Protein AF-A0A6J4IP73-F1 (afdb_monomer)

pLDDT: mean 73.58, std 17.93, range [32.5, 95.25]

Secondary structure (DSSP, 8-state):
-PPBTTB-HHHHHHHHTTS-TT--PPP---S--------PPBSS--EE--BTTS---HHHHHTGGGGBSSPPEE--BSSSTTGGGT-HHHHHHHHHHHTT------PPP----

Radius of gyration: 18.81 Å; Cα contacts (8 Å, |Δi|>4): 87; chains: 1; bounding box: 41×35×54 Å

Mean predicted aligned error: 12.69 Å

Nearest PDB structures (foldseek):
  6vap-assembly1_A  TM=8.903E-01  e=9.278E-04  Streptomyces sp. WAC02707
  6fvj-assembly7_G  TM=8.121E-01  e=8.672E-04  Mycobacterium tuberculosis
  6ecf-assembly5_E  TM=6.705E-01  e=2.907E-02  Streptomyces tsusimaensis
  4zxi-assembly1_A  TM=6.967E-01  e=3.561E-02  Acinetobacter baumannii AB307-0294
  6l4b-assembly2_F  TM=4.191E-01  e=7.960E-01  Homo sapiens

Structure (mmCIF, N/CA/C/O backbone):
data_AF-A0A6J4IP73-F1
#
_entry.id   AF-A0A6J4IP73-F1
#
loop_
_atom_site.group_PDB
_atom_site.id
_atom_site.type_symbol
_atom_site.label_atom_id
_atom_site.label_alt_id
_atom_site.label_comp_id
_atom_site.label_asym_id
_atom_site.label_entity_id
_atom_site.label_seq_id
_atom_site.pdbx_PDB_ins_code
_atom_site.Cartn_x
_atom_site.Cartn_y
_atom_site.Cartn_z
_atom_site.occupancy
_atom_site.B_iso_or_equiv
_atom_site.auth_seq_id
_atom_site.auth_comp_id
_atom_site.auth_asym_id
_atom_site.auth_atom_id
_atom_site.pdbx_PDB_model_num
ATOM 1 N N . MET A 1 1 ? 12.443 14.230 4.268 1.00 32.50 1 MET A N 1
ATOM 2 C CA . MET A 1 1 ? 12.702 13.504 3.002 1.00 32.50 1 MET A CA 1
ATOM 3 C C . MET A 1 1 ? 11.391 13.464 2.231 1.00 32.50 1 MET A C 1
ATOM 5 O O . MET A 1 1 ? 10.462 12.847 2.727 1.00 32.50 1 MET A O 1
ATOM 9 N N . SER A 1 2 ? 11.285 14.183 1.105 1.00 33.12 2 SER A N 1
ATOM 10 C CA . SER A 1 2 ? 10.022 14.371 0.368 1.00 33.12 2 SER A CA 1
ATOM 11 C C . SER A 1 2 ? 9.439 13.060 -0.158 1.00 33.12 2 SER A C 1
ATOM 13 O O . SER A 1 2 ? 10.081 12.369 -0.953 1.00 33.12 2 SER A O 1
ATOM 15 N N . ALA A 1 3 ? 8.211 12.758 0.257 1.00 35.28 3 ALA A N 1
ATOM 16 C CA . ALA A 1 3 ? 7.317 11.845 -0.437 1.00 35.28 3 ALA A CA 1
ATOM 17 C C . ALA A 1 3 ? 6.473 12.682 -1.408 1.00 35.28 3 ALA A C 1
ATOM 19 O O . ALA A 1 3 ? 5.885 13.684 -1.004 1.00 35.28 3 ALA A O 1
ATOM 20 N N . PHE A 1 4 ? 6.450 12.317 -2.690 1.00 42.31 4 PHE A N 1
ATOM 21 C CA . PHE A 1 4 ? 5.506 12.922 -3.624 1.00 42.31 4 PHE A CA 1
ATOM 22 C C . PHE A 1 4 ? 4.113 12.373 -3.316 1.00 42.31 4 PHE A C 1
ATOM 24 O O . PHE A 1 4 ? 3.975 11.192 -2.986 1.00 42.31 4 PHE A O 1
ATOM 31 N N . ALA A 1 5 ? 3.079 13.198 -3.477 1.00 34.16 5 ALA A N 1
ATOM 32 C CA . ALA A 1 5 ? 1.706 12.714 -3.504 1.00 34.16 5 ALA A CA 1
ATOM 33 C C . ALA A 1 5 ? 1.568 11.701 -4.658 1.00 34.16 5 ALA A C 1
ATOM 35 O O . ALA A 1 5 ? 1.573 12.068 -5.832 1.00 34.16 5 ALA A O 1
ATOM 36 N N . GLY A 1 6 ? 1.535 10.410 -4.323 1.00 42.59 6 GLY A N 1
ATOM 37 C CA . GLY A 1 6 ? 1.334 9.322 -5.282 1.00 42.59 6 GLY A CA 1
ATOM 38 C C . GLY A 1 6 ? 2.583 8.783 -5.993 1.00 42.59 6 GLY A C 1
ATOM 39 O O . GLY A 1 6 ? 2.432 8.093 -7.002 1.00 42.59 6 GLY A O 1
ATOM 40 N N . GLY A 1 7 ? 3.805 9.046 -5.508 1.00 47.62 7 GLY A N 1
ATOM 41 C CA . GLY A 1 7 ? 5.033 8.530 -6.132 1.00 47.62 7 GLY A CA 1
ATOM 42 C C . GLY A 1 7 ? 6.253 8.494 -5.210 1.00 47.62 7 GLY A C 1
ATOM 43 O O . GLY A 1 7 ? 6.535 9.451 -4.492 1.00 47.62 7 GLY A O 1
ATOM 44 N N . ASN A 1 8 ? 7.042 7.418 -5.255 1.00 49.66 8 ASN A N 1
ATOM 45 C CA . ASN A 1 8 ? 8.396 7.470 -4.705 1.00 49.66 8 ASN A CA 1
ATOM 46 C C . ASN A 1 8 ? 9.343 8.165 -5.713 1.00 49.66 8 ASN A C 1
ATOM 48 O O . ASN A 1 8 ? 9.163 8.093 -6.928 1.00 49.66 8 ASN A O 1
ATOM 52 N N . LYS A 1 9 ? 10.392 8.842 -5.230 1.00 53.50 9 LYS A N 1
ATOM 53 C CA . LYS A 1 9 ? 11.393 9.526 -6.083 1.00 53.50 9 LYS A CA 1
ATOM 54 C C . LYS A 1 9 ? 12.084 8.608 -7.108 1.00 53.50 9 LYS A C 1
ATOM 56 O O . LYS A 1 9 ? 12.699 9.090 -8.060 1.00 53.50 9 LYS A O 1
ATOM 61 N N . TYR A 1 10 ? 12.027 7.294 -6.896 1.00 50.31 10 TYR A N 1
ATOM 62 C CA . TYR A 1 10 ? 12.681 6.292 -7.730 1.00 50.31 10 TYR A CA 1
ATOM 63 C C . TYR A 1 10 ? 11.862 5.989 -8.993 1.00 50.31 10 TYR A C 1
ATOM 65 O O . TYR A 1 10 ? 12.441 5.903 -10.075 1.00 50.31 10 TYR A O 1
ATOM 73 N N . SER A 1 11 ? 10.529 5.941 -8.897 1.00 58.78 11 SER A N 1
ATOM 74 C CA . SER A 1 11 ? 9.633 5.690 -10.033 1.00 58.78 11 SER A CA 1
ATOM 75 C C . SER A 1 11 ? 9.606 6.857 -11.023 1.00 58.78 11 SER A C 1
ATOM 77 O O . SER A 1 11 ? 9.525 6.644 -12.234 1.00 58.78 11 SER A O 1
ATOM 79 N N . PHE A 1 12 ? 9.766 8.095 -10.543 1.00 64.06 12 PHE A N 1
ATOM 80 C CA . PHE A 1 12 ? 9.898 9.263 -11.413 1.00 64.06 12 PHE A CA 1
ATOM 81 C C . PHE A 1 12 ? 11.177 9.202 -12.261 1.00 64.06 12 PHE A C 1
ATOM 83 O O . PHE A 1 12 ? 11.121 9.392 -13.476 1.00 64.06 12 PHE A O 1
ATOM 90 N N . ARG A 1 13 ? 12.323 8.866 -11.650 1.00 64.19 13 ARG A N 1
ATOM 91 C CA . ARG A 1 13 ? 13.620 8.801 -12.350 1.00 64.19 13 ARG A CA 1
ATOM 92 C C . ARG A 1 13 ? 13.653 7.733 -13.442 1.00 64.19 13 ARG A C 1
ATOM 94 O O . ARG A 1 13 ? 14.203 7.996 -14.506 1.00 64.19 13 ARG A O 1
ATOM 101 N N . GLU A 1 14 ? 13.040 6.569 -13.216 1.00 66.75 14 GLU A N 1
ATOM 102 C CA . GLU A 1 14 ? 12.898 5.539 -14.259 1.00 66.75 14 GLU A CA 1
ATOM 103 C C . GLU A 1 14 ? 12.031 6.028 -15.431 1.00 66.75 14 GLU A C 1
ATOM 105 O O . GLU A 1 14 ? 12.228 5.633 -16.575 1.00 66.75 14 GLU A O 1
ATOM 110 N N . ARG A 1 15 ? 11.057 6.905 -15.176 1.00 66.88 15 ARG A N 1
ATOM 111 C CA . ARG A 1 15 ? 10.161 7.401 -16.224 1.00 66.88 15 ARG A CA 1
ATOM 112 C C . ARG A 1 15 ? 10.813 8.470 -17.091 1.00 66.88 15 ARG A C 1
ATOM 114 O O . ARG A 1 15 ? 10.565 8.485 -18.291 1.00 66.88 15 ARG A O 1
ATOM 121 N N . VAL A 1 16 ? 11.668 9.315 -16.511 1.00 72.38 16 VAL A N 1
ATOM 122 C CA . VAL A 1 16 ? 12.447 10.325 -17.251 1.00 72.38 16 VAL A CA 1
ATOM 123 C C . VAL A 1 16 ? 13.275 9.673 -18.362 1.00 72.38 16 VAL A C 1
ATOM 125 O O . VAL A 1 16 ? 13.310 10.198 -19.469 1.00 72.38 16 VAL A O 1
ATOM 128 N N . SER A 1 17 ? 13.873 8.499 -18.117 1.00 73.19 17 SER A N 1
ATOM 129 C CA . SER A 1 17 ? 14.700 7.813 -19.123 1.00 73.19 17 SER A CA 1
ATOM 130 C C . SER A 1 17 ? 13.915 7.261 -20.319 1.00 73.19 17 SER A C 1
ATOM 132 O O . SER A 1 17 ? 14.523 6.916 -21.330 1.00 73.19 17 SER A O 1
ATOM 134 N N . LYS A 1 18 ? 12.579 7.181 -20.231 1.00 76.12 18 LYS A N 1
ATOM 135 C CA . LYS A 1 18 ? 11.703 6.702 -21.316 1.00 76.12 18 LYS A CA 1
ATOM 136 C C . LYS A 1 18 ? 11.252 7.817 -22.263 1.00 76.12 18 LYS A C 1
ATOM 138 O O . LYS A 1 18 ? 10.641 7.519 -23.286 1.00 76.12 18 LYS A O 1
ATOM 143 N N . PHE A 1 19 ? 11.534 9.080 -21.946 1.00 77.00 19 PHE A N 1
ATOM 144 C CA . PHE A 1 19 ? 11.235 10.210 -22.823 1.00 77.00 19 PHE A CA 1
ATOM 145 C C . PHE A 1 19 ? 12.420 10.515 -23.743 1.00 77.00 19 PHE A C 1
ATOM 147 O O . PHE A 1 19 ? 13.581 10.429 -23.347 1.00 77.00 19 PHE A O 1
ATOM 154 N N . SER A 1 20 ? 12.127 10.870 -24.994 1.00 66.81 20 SER A N 1
ATOM 155 C CA . SER A 1 20 ? 13.129 11.372 -25.934 1.00 66.81 20 SER A CA 1
ATOM 156 C C . SER A 1 20 ? 13.649 12.737 -25.472 1.00 66.81 20 SER A C 1
ATOM 158 O O . SER A 1 20 ? 12.917 13.491 -24.840 1.00 66.81 20 SER A O 1
ATOM 160 N N . GLY A 1 21 ? 14.896 13.087 -25.815 1.00 69.75 21 GLY A N 1
ATOM 161 C CA . GLY A 1 21 ? 15.575 14.301 -25.319 1.00 69.75 21 GLY A CA 1
ATOM 162 C C . GLY A 1 21 ? 14.877 15.640 -25.612 1.00 69.75 21 GLY A C 1
ATOM 163 O O . GLY A 1 21 ? 15.264 16.661 -25.057 1.00 69.75 21 GLY A O 1
ATOM 164 N N . ASN A 1 22 ? 13.826 15.631 -26.435 1.00 80.75 22 ASN A N 1
ATOM 165 C CA . ASN A 1 22 ? 12.986 16.792 -26.728 1.00 80.75 22 ASN A CA 1
ATOM 166 C C . ASN A 1 22 ? 11.787 16.937 -25.769 1.00 80.75 22 ASN A C 1
ATOM 168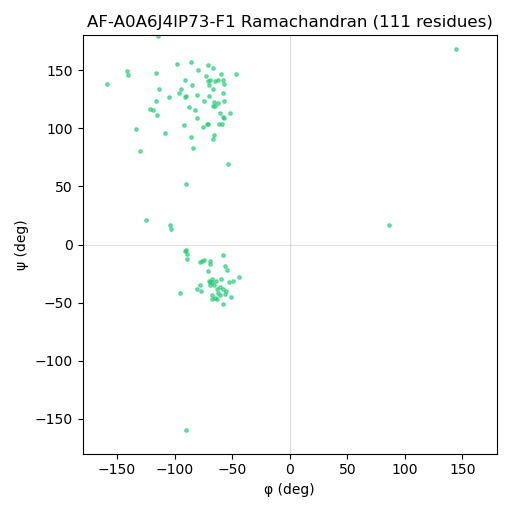 O O . ASN A 1 22 ? 11.042 17.907 -25.872 1.00 80.75 22 ASN A O 1
ATOM 172 N N . ILE A 1 23 ? 11.571 15.985 -24.855 1.00 75.19 23 ILE A N 1
ATOM 173 C CA . ILE A 1 23 ? 10.521 16.021 -23.833 1.00 75.19 23 ILE A CA 1
ATOM 174 C C . ILE A 1 23 ? 11.192 16.007 -22.459 1.00 75.19 23 ILE A C 1
ATOM 176 O O . ILE A 1 23 ? 11.823 15.026 -22.072 1.00 75.19 23 ILE A O 1
ATOM 180 N N . VAL A 1 24 ? 11.015 17.091 -21.703 1.00 75.25 24 VAL A N 1
ATOM 181 C CA . VAL A 1 24 ? 11.529 17.226 -20.334 1.00 75.25 24 VAL A CA 1
ATOM 182 C C . VAL A 1 24 ? 10.350 17.159 -19.360 1.00 75.25 24 VAL A C 1
ATOM 184 O O . VAL A 1 24 ? 9.685 18.173 -19.142 1.00 75.25 24 VAL A O 1
ATOM 187 N N . PRO A 1 25 ? 10.037 15.984 -18.786 1.00 70.69 25 PRO A N 1
ATOM 188 C CA . PRO A 1 25 ? 9.007 15.891 -17.760 1.00 70.69 25 PRO A CA 1
ATOM 189 C C . PRO A 1 25 ? 9.469 16.632 -16.498 1.00 70.69 25 PRO A C 1
ATOM 191 O O . PRO A 1 25 ? 10.475 16.269 -15.891 1.00 70.69 25 PRO A O 1
ATOM 194 N N . GLN A 1 26 ? 8.724 17.660 -16.097 1.00 70.88 26 GLN A N 1
ATOM 195 C CA . GLN A 1 26 ? 8.942 18.383 -14.844 1.00 70.88 26 GLN A CA 1
ATOM 196 C C . GLN A 1 26 ? 8.012 17.817 -13.763 1.00 70.88 26 GLN A C 1
ATOM 198 O O . GLN A 1 26 ? 6.814 17.661 -14.025 1.00 70.88 26 GLN A O 1
ATOM 203 N N . PRO A 1 27 ? 8.521 17.475 -12.567 1.00 63.91 27 PRO A N 1
ATOM 204 C CA . PRO A 1 27 ? 7.652 17.143 -11.452 1.00 63.91 27 PRO A CA 1
ATOM 205 C C . PRO A 1 27 ? 6.892 18.407 -11.033 1.00 63.91 27 PRO A C 1
ATOM 207 O O . PRO A 1 27 ? 7.477 19.480 -10.908 1.00 63.91 27 PRO A O 1
ATOM 210 N N . ILE A 1 28 ? 5.583 18.286 -10.822 1.00 67.88 28 ILE A N 1
ATOM 211 C CA . ILE A 1 28 ? 4.821 19.342 -10.156 1.00 67.88 28 ILE A CA 1
ATOM 212 C C . ILE A 1 28 ? 5.056 19.155 -8.661 1.00 67.88 28 ILE A C 1
ATOM 214 O O . ILE A 1 28 ? 4.586 18.182 -8.069 1.00 67.88 28 ILE A O 1
ATOM 218 N N . GLU A 1 29 ? 5.817 20.065 -8.066 1.00 59.41 29 GLU A N 1
ATOM 219 C CA . GLU A 1 29 ? 5.889 20.207 -6.616 1.00 59.41 29 GLU A CA 1
ATOM 220 C C . GLU A 1 29 ? 4.692 21.054 -6.182 1.00 59.41 29 GLU A C 1
ATOM 222 O O . GLU A 1 29 ? 4.548 22.204 -6.600 1.00 59.41 29 GLU A O 1
ATOM 227 N N . LEU A 1 30 ? 3.781 20.469 -5.402 1.00 59.38 30 LEU A N 1
ATOM 228 C CA . LEU A 1 30 ? 2.688 21.238 -4.817 1.00 59.38 30 LEU A CA 1
ATOM 229 C C . LEU A 1 30 ? 3.284 22.166 -3.737 1.00 59.38 30 LEU A C 1
ATOM 231 O O . LEU A 1 30 ? 4.014 21.664 -2.880 1.00 59.38 30 LEU A O 1
ATOM 235 N N . PRO A 1 31 ? 3.009 23.489 -3.769 1.00 52.12 31 PRO A N 1
ATOM 236 C CA . PRO A 1 31 ? 3.619 24.465 -2.855 1.00 52.12 31 PRO A CA 1
ATOM 237 C C . PRO A 1 31 ? 3.319 24.179 -1.378 1.00 52.12 31 PRO A C 1
ATOM 239 O O . PRO A 1 31 ? 4.131 24.462 -0.501 1.00 52.12 31 PRO A O 1
ATOM 242 N N . GLU A 1 32 ? 2.160 23.579 -1.113 1.00 49.81 32 GLU A N 1
ATOM 243 C CA . GLU A 1 32 ? 1.777 23.060 0.190 1.00 49.81 32 GLU A CA 1
ATOM 244 C C . GLU A 1 32 ? 2.340 21.634 0.317 1.00 49.81 32 GLU A C 1
ATOM 246 O O . GLU A 1 32 ? 1.706 20.650 -0.079 1.00 49.81 32 GLU A O 1
ATOM 251 N N . THR A 1 33 ? 3.540 21.473 0.877 1.00 57.31 33 THR A N 1
ATOM 252 C CA . THR A 1 33 ? 3.913 20.168 1.432 1.00 57.31 33 THR A CA 1
ATOM 253 C C . THR A 1 33 ? 3.007 19.931 2.634 1.00 57.31 33 THR A C 1
ATOM 255 O O . THR A 1 33 ? 3.313 20.391 3.734 1.00 57.31 33 THR A O 1
ATOM 258 N N . GLY A 1 34 ? 1.852 19.299 2.415 1.00 59.09 34 GLY A N 1
ATOM 259 C CA . GLY A 1 34 ? 0.901 18.992 3.476 1.00 59.09 34 GLY A CA 1
ATOM 260 C C . GLY A 1 34 ? 1.618 18.261 4.606 1.00 59.09 34 GLY A C 1
ATOM 261 O O . GLY A 1 34 ? 2.117 17.152 4.418 1.00 59.09 34 GLY A O 1
ATOM 262 N N . VAL A 1 35 ? 1.721 18.904 5.767 1.00 68.56 35 VAL A N 1
ATOM 263 C CA . VAL A 1 35 ? 2.172 18.231 6.982 1.00 68.56 35 VAL A CA 1
ATOM 264 C C . VAL A 1 35 ? 1.008 17.374 7.443 1.00 68.56 35 VAL A C 1
ATOM 266 O O . VAL A 1 35 ? -0.094 17.887 7.639 1.00 68.56 35 VAL A O 1
ATOM 269 N N . HIS A 1 36 ? 1.243 16.073 7.592 1.00 74.31 36 HIS A N 1
ATOM 270 C CA . HIS A 1 36 ? 0.244 15.183 8.158 1.00 74.31 36 HIS A CA 1
ATOM 271 C C . HIS A 1 36 ? -0.089 15.645 9.582 1.00 74.31 36 HIS A C 1
ATOM 273 O O . HIS A 1 36 ? 0.768 15.608 10.468 1.00 74.31 36 HIS A O 1
ATOM 279 N N . ALA A 1 37 ? -1.314 16.120 9.792 1.00 77.06 37 ALA A N 1
ATOM 280 C CA . ALA A 1 37 ? -1.827 16.418 11.117 1.00 77.06 37 ALA A CA 1
ATOM 281 C C . ALA A 1 37 ? -2.448 15.137 11.664 1.00 77.06 37 ALA A C 1
ATOM 283 O O . ALA A 1 37 ? -3.391 14.618 11.076 1.00 77.06 37 ALA A O 1
ATOM 284 N N . LYS A 1 38 ? -1.917 14.622 12.776 1.00 77.44 38 LYS A N 1
ATOM 285 C CA . LYS A 1 38 ? -2.485 13.437 13.418 1.00 77.44 38 LYS A CA 1
ATOM 286 C C . LYS A 1 38 ? -3.887 13.775 13.932 1.00 77.44 38 LYS A C 1
ATOM 288 O O . LYS A 1 38 ? -4.032 14.685 14.749 1.00 77.44 38 LYS A O 1
ATOM 293 N N . THR A 1 39 ? -4.896 13.071 13.433 1.00 87.31 39 THR A N 1
ATOM 294 C CA . THR A 1 39 ? -6.300 13.205 13.844 1.00 87.31 39 THR A CA 1
ATOM 295 C C . THR A 1 39 ? -6.789 11.929 14.522 1.00 87.31 39 THR A C 1
ATOM 297 O O . THR A 1 39 ? -6.031 10.972 14.671 1.00 87.31 39 THR A O 1
ATOM 300 N N . GLU A 1 40 ? -8.054 11.920 14.950 1.00 91.81 40 GLU A N 1
ATOM 301 C CA . GLU A 1 40 ? -8.713 10.684 15.380 1.00 91.81 40 GLU A CA 1
ATOM 302 C C . GLU A 1 40 ? -8.682 9.636 14.251 1.00 91.81 40 GLU A C 1
ATOM 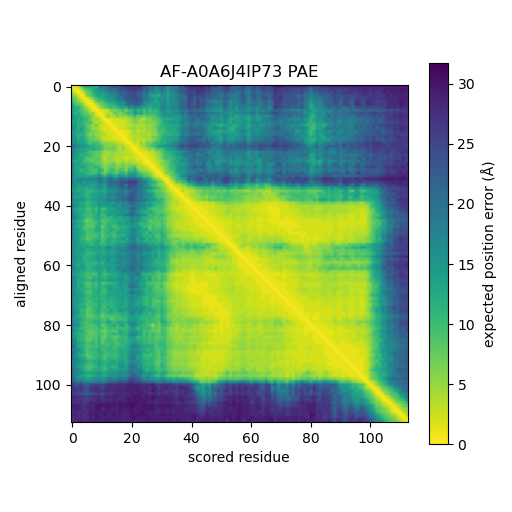304 O O . GLU A 1 40 ? -8.913 10.010 13.092 1.00 91.81 40 GLU A O 1
ATOM 309 N N . PRO A 1 41 ? -8.409 8.353 14.562 1.00 93.19 41 PRO A N 1
ATOM 310 C CA . PRO A 1 41 ? -8.412 7.280 13.574 1.00 93.19 41 PRO A CA 1
ATOM 311 C C . PRO A 1 41 ? -9.774 7.123 12.892 1.00 93.19 41 PRO A C 1
ATOM 313 O O . PRO A 1 41 ? -10.828 7.297 13.507 1.00 93.19 41 PRO A O 1
ATOM 316 N N . PHE A 1 42 ? -9.764 6.740 11.619 1.00 90.31 42 PHE A N 1
ATOM 317 C CA . PHE A 1 42 ? -10.986 6.492 10.867 1.00 90.31 42 PHE A CA 1
ATOM 318 C C . PHE A 1 42 ? -11.695 5.209 11.324 1.00 90.31 42 PHE A C 1
ATOM 320 O O . PHE A 1 42 ? -11.067 4.168 11.502 1.00 90.31 42 PHE A O 1
ATOM 327 N N . ASP A 1 43 ? -13.026 5.244 11.395 1.00 93.25 43 ASP A N 1
ATOM 328 C CA . ASP A 1 43 ? -13.866 4.065 11.661 1.00 93.25 43 ASP A CA 1
ATOM 329 C C . ASP A 1 43 ? -14.268 3.345 10.360 1.00 93.25 43 ASP A C 1
ATOM 331 O O . ASP A 1 43 ? -15.443 3.155 10.050 1.00 93.25 43 ASP A O 1
ATOM 335 N N . ILE A 1 44 ? -13.269 3.036 9.526 1.00 89.19 44 ILE A N 1
ATOM 336 C CA . ILE A 1 44 ? -13.431 2.261 8.285 1.00 89.19 44 ILE A CA 1
ATOM 337 C C . ILE A 1 44 ? -12.266 1.283 8.082 1.00 89.19 44 ILE A C 1
ATOM 339 O O . ILE A 1 44 ? -11.127 1.609 8.426 1.00 89.19 44 ILE A O 1
ATOM 343 N N . PRO A 1 45 ? -12.499 0.096 7.492 1.00 89.62 45 PRO A N 1
ATOM 344 C CA . PRO A 1 45 ? -11.432 -0.851 7.194 1.00 89.62 45 PRO A CA 1
ATOM 345 C C . PRO A 1 45 ? -10.516 -0.333 6.080 1.00 89.62 45 PRO A C 1
ATOM 347 O O . PRO A 1 45 ? -10.982 0.221 5.083 1.00 89.62 45 PRO A O 1
ATOM 350 N N . LEU A 1 46 ? -9.213 -0.585 6.218 1.00 90.19 46 LEU A N 1
ATOM 351 C CA . LEU A 1 46 ? -8.210 -0.246 5.208 1.00 90.19 46 LEU A CA 1
ATOM 352 C C . LEU A 1 46 ? -7.597 -1.508 4.594 1.00 90.19 46 LEU A C 1
ATOM 354 O O . LEU A 1 46 ? -7.186 -2.432 5.298 1.00 90.19 46 LEU A O 1
ATOM 358 N N . LEU A 1 47 ? -7.498 -1.511 3.264 1.00 90.38 47 LEU A N 1
ATOM 359 C CA . LEU A 1 47 ? -6.783 -2.513 2.478 1.00 90.38 47 LEU A CA 1
ATOM 360 C C . LEU A 1 47 ? -5.603 -1.839 1.770 1.00 90.38 47 LEU A C 1
ATOM 362 O O . LEU A 1 47 ? -5.789 -1.048 0.846 1.00 90.38 47 LEU A O 1
ATOM 366 N N . LEU A 1 48 ? -4.388 -2.182 2.186 1.00 89.44 48 LEU A N 1
ATOM 367 C CA . LEU A 1 48 ? -3.147 -1.734 1.567 1.00 89.44 48 LEU A CA 1
ATOM 368 C C . LEU A 1 48 ? -2.724 -2.713 0.476 1.00 89.44 48 LEU A C 1
ATOM 370 O O . LEU A 1 48 ? -2.594 -3.914 0.718 1.00 89.44 48 LEU A O 1
ATOM 374 N N . MET A 1 49 ? -2.456 -2.197 -0.722 1.00 89.62 49 MET A N 1
ATOM 375 C CA . MET A 1 49 ? -2.050 -3.007 -1.873 1.00 89.62 49 MET A CA 1
ATOM 376 C C . MET A 1 49 ? -0.803 -2.426 -2.538 1.00 89.62 49 MET A C 1
ATOM 378 O O . MET A 1 49 ? -0.934 -1.703 -3.518 1.00 89.62 49 MET A O 1
ATOM 382 N N . PRO A 1 50 ? 0.405 -2.673 -2.010 1.00 86.62 50 PRO A N 1
ATOM 383 C CA . PRO A 1 50 ? 1.628 -2.245 -2.676 1.00 86.62 50 PRO A CA 1
ATOM 384 C C . PRO A 1 50 ? 2.109 -3.268 -3.713 1.00 86.62 50 PRO A C 1
ATOM 386 O O . PRO A 1 50 ? 1.828 -4.467 -3.604 1.00 86.62 50 PRO A O 1
ATOM 389 N N . GLY A 1 51 ? 2.904 -2.810 -4.681 1.00 88.06 51 GLY A N 1
ATOM 390 C CA . GLY A 1 51 ? 3.670 -3.702 -5.546 1.00 88.06 51 GLY A CA 1
ATOM 391 C C . GLY A 1 51 ? 4.739 -4.479 -4.762 1.00 88.06 51 GLY A C 1
ATOM 392 O O . GLY A 1 51 ? 5.403 -3.932 -3.882 1.00 88.06 51 GLY A O 1
ATOM 393 N N . ASP A 1 52 ? 4.950 -5.757 -5.072 1.00 88.50 52 ASP A N 1
ATOM 394 C CA . ASP A 1 52 ? 5.960 -6.606 -4.418 1.00 88.50 52 ASP A CA 1
ATOM 395 C C . ASP A 1 52 ? 7.416 -6.224 -4.748 1.00 88.50 52 ASP A C 1
ATOM 397 O O . ASP A 1 52 ? 8.335 -6.606 -4.024 1.00 88.50 52 ASP A O 1
ATOM 401 N N . ARG A 1 53 ? 7.621 -5.440 -5.813 1.00 88.25 53 ARG A N 1
ATOM 402 C CA . ARG A 1 53 ? 8.905 -4.858 -6.233 1.00 88.25 53 ARG A CA 1
ATOM 403 C C . ARG A 1 53 ? 9.020 -3.376 -5.878 1.00 88.25 53 ARG A C 1
ATOM 405 O O . ARG A 1 53 ? 9.904 -2.690 -6.392 1.00 88.25 53 ARG A O 1
ATOM 412 N N . GLU A 1 54 ? 8.133 -2.855 -5.034 1.00 78.75 54 GLU A N 1
ATOM 413 C CA . GLU A 1 54 ? 8.311 -1.533 -4.445 1.00 78.75 54 GLU A CA 1
ATOM 414 C C . GLU A 1 54 ? 9.192 -1.587 -3.199 1.00 78.75 54 GLU A C 1
ATOM 416 O O . GLU A 1 54 ? 9.038 -2.438 -2.324 1.00 78.75 54 GLU A O 1
ATOM 421 N N . PHE A 1 55 ? 10.093 -0.614 -3.090 1.00 75.75 55 PHE A N 1
ATOM 422 C CA . PHE A 1 55 ? 10.830 -0.360 -1.859 1.00 75.75 55 PHE A CA 1
ATOM 423 C C . PHE A 1 55 ? 9.983 0.526 -0.945 1.00 75.75 55 PHE A C 1
ATOM 425 O O . PHE A 1 55 ? 10.133 1.748 -0.945 1.00 75.75 55 PHE A O 1
ATOM 432 N N . ILE A 1 56 ? 9.078 -0.104 -0.201 1.00 76.88 56 ILE A N 1
ATOM 433 C CA . ILE A 1 56 ? 8.354 0.507 0.917 1.00 76.88 56 ILE A CA 1
ATOM 434 C C . ILE A 1 56 ? 8.980 -0.044 2.196 1.00 76.88 56 ILE A C 1
ATOM 436 O O . ILE A 1 56 ? 9.130 -1.260 2.322 1.00 76.88 56 ILE A O 1
ATOM 440 N N . SER A 1 57 ? 9.396 0.831 3.112 1.00 78.44 57 SER A N 1
ATOM 441 C CA . SER A 1 57 ? 9.954 0.383 4.389 1.00 78.44 57 SER A CA 1
ATOM 442 C C . SER A 1 57 ? 8.866 -0.213 5.280 1.00 78.44 57 SER A C 1
ATOM 444 O O . SER A 1 57 ? 7.694 0.157 5.184 1.00 78.44 57 SER A O 1
ATOM 446 N N . ASP A 1 58 ? 9.259 -1.097 6.196 1.00 74.56 58 ASP A N 1
ATOM 447 C CA . ASP A 1 58 ? 8.328 -1.643 7.187 1.00 74.56 58 ASP A CA 1
ATOM 448 C C . ASP A 1 58 ? 7.686 -0.522 8.014 1.00 74.56 58 ASP A C 1
ATOM 450 O O . ASP A 1 58 ? 6.486 -0.547 8.250 1.00 74.56 58 ASP A O 1
ATOM 454 N N . GLU A 1 59 ? 8.446 0.522 8.354 1.00 78.00 59 GLU A N 1
ATOM 455 C CA . GLU A 1 59 ? 7.940 1.723 9.033 1.00 78.00 59 GLU A CA 1
ATOM 456 C C . GLU A 1 59 ? 6.793 2.398 8.260 1.00 78.00 59 GLU A C 1
ATOM 458 O O . GLU A 1 59 ? 5.775 2.753 8.847 1.00 78.00 59 GLU A O 1
ATOM 463 N N . GLN A 1 60 ? 6.909 2.519 6.933 1.00 79.94 60 GLN A N 1
ATOM 464 C CA . GLN A 1 60 ? 5.859 3.114 6.101 1.00 79.94 60 GLN A CA 1
ATOM 465 C C . GLN A 1 60 ? 4.587 2.262 6.056 1.00 79.94 60 GLN A C 1
ATOM 467 O O . GLN A 1 60 ? 3.495 2.809 5.940 1.00 79.94 60 GLN A O 1
ATOM 472 N N . VAL A 1 61 ? 4.711 0.935 6.131 1.00 78.44 61 VAL A N 1
ATOM 473 C CA . VAL A 1 61 ? 3.555 0.026 6.182 1.00 78.44 61 VAL A CA 1
ATOM 474 C C . VAL A 1 61 ? 2.925 0.024 7.577 1.00 78.44 61 VAL A C 1
ATOM 476 O O . VAL A 1 61 ? 1.703 0.036 7.696 1.00 78.44 61 VAL A O 1
ATOM 479 N N . LEU A 1 62 ? 3.751 0.044 8.624 1.00 80.12 62 LEU A N 1
ATOM 480 C CA . LEU A 1 62 ? 3.337 -0.012 10.027 1.00 80.12 62 LEU A CA 1
ATOM 481 C C . LEU A 1 62 ? 2.729 1.294 10.550 1.00 80.12 62 LEU A C 1
ATOM 483 O O . LEU A 1 62 ? 2.090 1.265 11.596 1.00 80.12 62 LEU A O 1
ATOM 487 N N . ALA A 1 63 ? 2.870 2.406 9.826 1.00 87.88 63 ALA A N 1
ATOM 488 C CA . ALA A 1 63 ? 2.188 3.656 10.157 1.00 87.88 63 ALA A CA 1
ATOM 489 C C . ALA A 1 63 ? 0.667 3.594 9.905 1.00 87.88 63 ALA A C 1
ATOM 491 O O . ALA A 1 63 ? -0.108 4.211 10.626 1.00 87.88 63 ALA A O 1
ATOM 492 N N . TRP A 1 64 ? 0.214 2.826 8.909 1.00 90.00 64 TRP A N 1
ATOM 493 C CA . TRP A 1 64 ? -1.201 2.778 8.510 1.00 90.00 64 TRP A CA 1
ATOM 494 C C . TRP A 1 64 ? -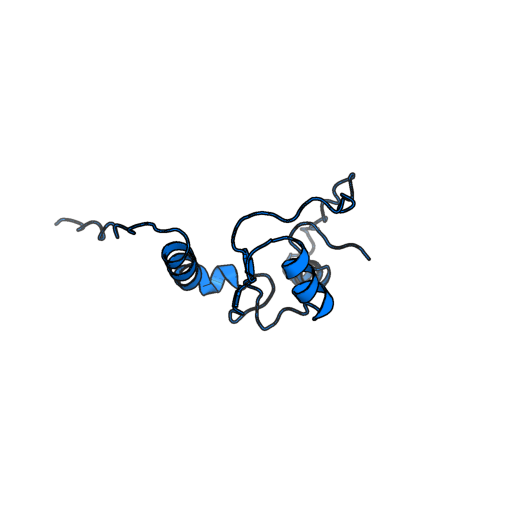2.169 2.190 9.549 1.00 90.00 64 TRP A C 1
ATOM 496 O O . TRP A 1 64 ? -3.298 2.670 9.618 1.00 90.00 64 TRP A O 1
ATOM 506 N N . PRO A 1 65 ? -1.791 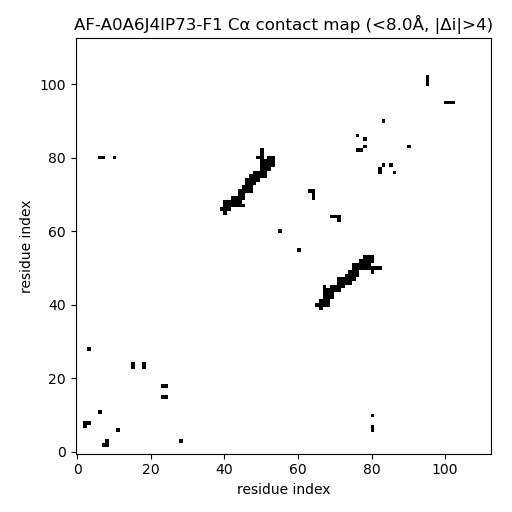1.185 10.363 1.00 90.44 65 PRO A N 1
ATOM 507 C CA . PRO A 1 65 ? -2.595 0.760 11.506 1.00 90.44 65 PRO A CA 1
ATOM 508 C C . PRO A 1 65 ? -2.950 1.867 12.505 1.00 90.44 65 PRO A C 1
ATOM 510 O O . PRO A 1 65 ? -3.920 1.706 13.233 1.00 90.44 65 PRO A O 1
ATOM 513 N N . GLU A 1 66 ? -2.204 2.976 12.553 1.00 90.50 66 GLU A N 1
ATOM 514 C CA . GLU A 1 66 ? -2.540 4.110 13.425 1.00 90.50 66 GLU A CA 1
ATOM 515 C C . GLU A 1 66 ? -3.677 4.984 12.866 1.00 90.50 66 GLU A C 1
ATOM 517 O O . GLU A 1 66 ? -4.261 5.768 13.609 1.00 90.50 66 GLU A O 1
ATOM 522 N N . GLU A 1 67 ? -4.011 4.843 11.580 1.00 92.75 67 GLU A N 1
ATOM 523 C CA . GLU A 1 67 ? -4.990 5.686 10.879 1.00 92.75 67 GLU A CA 1
ATOM 524 C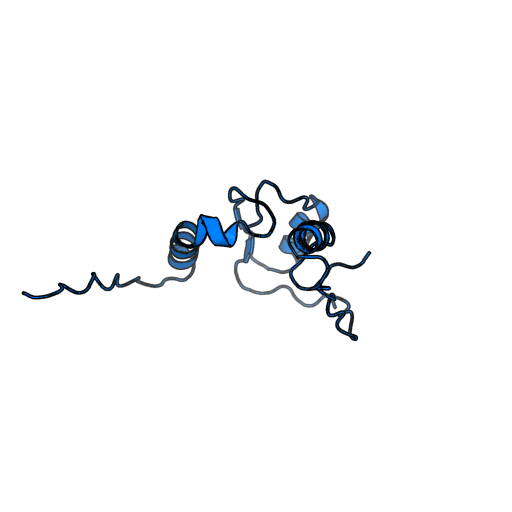 C . GLU A 1 67 ? -6.419 5.129 10.933 1.00 92.75 67 GLU A C 1
ATOM 526 O O . GLU A 1 67 ? -7.354 5.774 10.466 1.00 92.75 67 GLU A O 1
ATOM 531 N N . THR A 1 68 ? -6.629 3.928 11.478 1.00 92.62 68 THR A N 1
ATOM 532 C CA . THR A 1 68 ? -7.951 3.289 11.540 1.00 92.62 68 THR A CA 1
ATOM 533 C C . THR A 1 68 ? -8.174 2.536 12.848 1.00 92.62 68 THR A C 1
ATOM 535 O O . THR A 1 68 ? -7.245 2.001 13.448 1.00 92.62 68 THR A O 1
ATOM 538 N N . THR A 1 69 ? -9.428 2.467 13.290 1.00 95.25 69 THR A N 1
ATOM 539 C CA . THR A 1 69 ? -9.863 1.625 14.416 1.00 95.25 69 THR A CA 1
ATOM 540 C C . THR A 1 69 ? -9.962 0.139 14.042 1.00 95.25 69 THR A C 1
ATOM 542 O O . THR A 1 69 ? -10.055 -0.718 14.924 1.00 95.25 69 THR A O 1
ATOM 545 N N . HIS A 1 70 ? -9.939 -0.192 12.747 1.00 92.00 70 HIS A N 1
ATOM 546 C CA . HIS A 1 70 ? -10.070 -1.554 12.234 1.00 92.00 70 HIS A CA 1
ATOM 547 C C . HIS A 1 70 ? -8.710 -2.194 11.910 1.00 92.00 70 HIS A C 1
ATOM 549 O O . HIS A 1 70 ? -7.755 -1.499 11.569 1.00 92.00 70 HIS A O 1
ATOM 555 N N . PRO A 1 71 ? -8.602 -3.537 11.917 1.00 90.25 71 PRO A N 1
ATOM 556 C CA . PRO A 1 71 ? -7.407 -4.213 11.424 1.00 90.25 71 PRO A CA 1
ATOM 557 C C . PRO A 1 71 ? -7.108 -3.846 9.965 1.00 90.25 71 PRO A C 1
ATOM 559 O O . PRO A 1 71 ? -7.978 -3.949 9.098 1.00 90.25 71 PRO A O 1
ATOM 562 N N . VAL A 1 72 ? -5.861 -3.465 9.693 1.00 90.06 72 VAL A N 1
ATOM 563 C CA . VAL A 1 72 ? -5.383 -3.191 8.335 1.00 90.06 72 VAL A CA 1
ATOM 564 C C . VAL A 1 72 ? -5.045 -4.500 7.628 1.00 90.06 72 VAL A C 1
ATOM 566 O O . VAL A 1 72 ? -4.277 -5.318 8.135 1.00 90.06 72 VAL A O 1
ATOM 569 N N . GLU A 1 73 ? -5.584 -4.685 6.427 1.00 91.12 73 GLU A N 1
ATOM 570 C CA . GLU A 1 73 ? -5.232 -5.800 5.550 1.00 91.12 73 GLU A CA 1
ATOM 571 C C . GLU A 1 73 ? -4.132 -5.374 4.577 1.00 91.12 73 GLU A C 1
ATOM 573 O O . GLU A 1 73 ? -4.221 -4.321 3.950 1.00 91.12 73 GLU A O 1
ATOM 578 N N . LEU A 1 74 ? -3.100 -6.203 4.416 1.00 88.25 74 LEU A N 1
ATOM 579 C CA . LEU A 1 74 ? -2.012 -5.970 3.468 1.00 88.25 74 LEU A CA 1
ATOM 580 C C . LEU A 1 74 ? -2.003 -7.064 2.403 1.00 88.25 74 LEU A C 1
ATOM 582 O O . LEU A 1 74 ? -1.853 -8.245 2.716 1.00 88.25 74 LEU A O 1
ATOM 586 N N . ARG A 1 75 ? -2.084 -6.669 1.131 1.00 89.62 75 ARG A N 1
ATOM 587 C CA . ARG A 1 75 ? -2.026 -7.593 -0.002 1.00 89.62 75 ARG A CA 1
ATOM 588 C C . ARG A 1 75 ? -1.078 -7.095 -1.081 1.00 89.62 75 ARG A C 1
ATOM 590 O O . ARG A 1 75 ? -1.441 -6.269 -1.911 1.00 89.62 75 ARG A O 1
ATOM 597 N N . LYS A 1 76 ? 0.138 -7.642 -1.087 1.00 89.00 76 LYS A N 1
ATOM 598 C CA . LYS A 1 76 ? 1.125 -7.341 -2.129 1.00 89.00 76 LYS A CA 1
ATOM 599 C C . LYS A 1 76 ? 0.698 -7.957 -3.461 1.00 89.00 76 LYS A C 1
ATOM 601 O O . LYS A 1 76 ? 0.265 -9.110 -3.492 1.00 89.00 76 LYS A O 1
ATOM 606 N N . LEU A 1 77 ? 0.842 -7.204 -4.546 1.00 90.12 77 LEU A N 1
ATOM 607 C CA . LEU A 1 77 ? 0.607 -7.684 -5.909 1.00 90.12 77 LEU A CA 1
ATOM 608 C C . LEU A 1 77 ? 1.911 -7.648 -6.716 1.00 90.12 77 LEU A C 1
ATOM 610 O O . LEU A 1 77 ? 2.738 -6.771 -6.468 1.00 90.12 77 LEU A O 1
ATOM 614 N N . PRO A 1 78 ? 2.124 -8.569 -7.672 1.00 92.06 78 PRO A N 1
ATOM 615 C CA . PRO A 1 78 ? 3.333 -8.558 -8.485 1.00 92.06 78 PRO A CA 1
ATOM 616 C C . PRO A 1 78 ? 3.518 -7.226 -9.224 1.00 92.06 78 PRO A C 1
ATOM 618 O O . PRO A 1 78 ? 2.673 -6.813 -9.998 1.00 92.06 78 PRO A O 1
ATOM 621 N N . GLY A 1 79 ? 4.635 -6.530 -9.042 1.00 88.88 79 GLY A N 1
ATOM 622 C CA . GLY A 1 79 ? 4.862 -5.266 -9.746 1.00 88.88 79 GLY A CA 1
ATOM 623 C C . GLY A 1 79 ? 5.603 -4.220 -8.941 1.00 88.88 79 GLY A C 1
ATOM 624 O O . GLY A 1 79 ? 5.831 -4.357 -7.747 1.00 88.88 79 GLY A O 1
ATOM 625 N N . ASN A 1 80 ? 6.022 -3.168 -9.638 1.00 86.94 80 ASN A N 1
ATOM 626 C CA . ASN A 1 80 ? 6.557 -1.960 -9.014 1.00 86.94 80 ASN A CA 1
ATOM 627 C C . ASN A 1 80 ? 5.407 -0.972 -8.739 1.00 86.94 80 ASN A C 1
ATOM 629 O O . ASN A 1 80 ? 4.246 -1.355 -8.781 1.00 86.94 80 ASN A O 1
ATOM 633 N N . HIS A 1 81 ? 5.727 0.311 -8.569 1.00 82.94 81 HIS A N 1
ATOM 634 C CA . HIS A 1 81 ? 4.773 1.417 -8.386 1.00 82.94 81 HIS A CA 1
ATOM 635 C C . HIS A 1 81 ? 3.554 1.409 -9.329 1.00 82.94 81 HIS A C 1
ATOM 637 O O . HIS A 1 81 ? 2.498 1.939 -9.002 1.00 82.94 81 HIS A O 1
ATOM 643 N N . PHE A 1 82 ? 3.693 0.840 -10.529 1.00 85.50 82 PHE A N 1
ATOM 644 C CA . PHE A 1 82 ? 2.639 0.789 -11.542 1.00 85.50 82 PHE A CA 1
ATOM 645 C C . PHE A 1 82 ? 1.964 -0.585 -11.676 1.00 85.50 82 PHE A C 1
ATOM 647 O O . PHE A 1 82 ? 1.265 -0.799 -12.668 1.00 85.50 82 PHE A O 1
ATOM 654 N N . PHE A 1 83 ? 2.121 -1.485 -10.695 1.00 86.75 83 PHE A N 1
ATOM 655 C CA . PHE A 1 83 ? 1.531 -2.835 -10.687 1.00 86.75 83 PHE A CA 1
ATOM 656 C C . PHE A 1 83 ? 0.027 -2.829 -11.013 1.00 86.75 83 PHE A C 1
ATOM 658 O O . PHE A 1 83 ? -0.480 -3.749 -11.648 1.00 86.75 83 PHE A O 1
ATOM 665 N N . ILE A 1 84 ? -0.687 -1.760 -10.633 1.00 87.94 84 ILE A N 1
ATOM 666 C CA . ILE A 1 84 ? -2.119 -1.577 -10.896 1.00 87.94 84 ILE A CA 1
ATOM 667 C C . ILE A 1 84 ? -2.487 -1.756 -12.372 1.00 87.94 84 ILE A C 1
ATOM 669 O O . ILE A 1 84 ? -3.563 -2.261 -12.673 1.00 87.94 84 ILE A O 1
ATOM 673 N N . ARG A 1 85 ? -1.591 -1.402 -13.298 1.00 88.38 85 ARG A N 1
ATOM 674 C CA . ARG A 1 85 ? -1.830 -1.519 -14.744 1.00 88.38 85 ARG A CA 1
ATOM 675 C C . ARG A 1 85 ? -1.890 -2.969 -15.210 1.00 88.38 85 ARG A C 1
ATOM 677 O O . ARG A 1 85 ? -2.676 -3.283 -16.097 1.00 88.38 85 ARG A O 1
ATOM 684 N N . ASP A 1 86 ? -1.089 -3.825 -14.589 1.00 90.94 86 ASP A N 1
ATOM 685 C CA . ASP A 1 86 ? -0.971 -5.240 -14.939 1.00 90.94 86 ASP A CA 1
ATOM 686 C C . ASP A 1 86 ? -1.988 -6.100 -14.164 1.00 90.94 86 ASP A C 1
ATOM 688 O O . ASP A 1 86 ? -2.233 -7.256 -14.507 1.00 90.94 86 ASP A O 1
ATOM 692 N N . HIS A 1 87 ? -2.624 -5.524 -13.136 1.00 90.38 87 HIS A N 1
ATOM 693 C CA . HIS A 1 87 ? -3.501 -6.226 -12.196 1.00 90.38 87 HIS A CA 1
ATOM 694 C C . HIS A 1 87 ? -4.913 -5.634 -12.082 1.00 90.38 87 HIS A C 1
ATOM 696 O O . HIS A 1 87 ? -5.603 -5.900 -11.099 1.00 90.38 87 HIS A O 1
ATOM 702 N N . LEU A 1 88 ? -5.378 -4.877 -13.085 1.00 91.12 88 LEU A N 1
ATOM 703 C CA . LEU A 1 88 ? -6.695 -4.219 -13.072 1.00 91.12 88 LEU A CA 1
ATOM 704 C C . LEU A 1 88 ? -7.852 -5.169 -12.715 1.00 91.12 88 LEU A C 1
ATOM 706 O O . LEU A 1 88 ? -8.682 -4.831 -11.875 1.00 91.12 88 LEU A O 1
ATOM 710 N N . TRP A 1 89 ? -7.887 -6.368 -13.302 1.00 89.12 89 TRP A N 1
ATOM 711 C CA . TRP A 1 89 ? -8.939 -7.355 -13.025 1.00 89.12 89 TRP A CA 1
ATOM 712 C C . TRP A 1 89 ? -8.877 -7.909 -11.601 1.00 89.12 89 TRP A C 1
ATOM 714 O O . TRP A 1 89 ? -9.884 -7.906 -10.899 1.00 89.12 89 TRP A O 1
ATOM 724 N N . ALA A 1 90 ? -7.688 -8.305 -11.142 1.00 87.50 90 ALA A N 1
ATOM 725 C CA . ALA A 1 90 ? -7.495 -8.803 -9.780 1.00 87.50 90 ALA A CA 1
ATOM 726 C C . ALA A 1 90 ? -7.862 -7.740 -8.728 1.00 87.50 90 ALA A C 1
ATOM 728 O O . ALA A 1 90 ? -8.430 -8.059 -7.685 1.00 87.50 90 ALA A O 1
ATOM 729 N N . LEU A 1 91 ? -7.574 -6.466 -9.012 1.00 89.81 91 LEU A N 1
ATOM 730 C CA . LEU A 1 91 ? -7.977 -5.342 -8.171 1.00 89.81 91 LEU A CA 1
ATOM 731 C C . LEU A 1 91 ? -9.493 -5.145 -8.163 1.00 89.81 91 LEU A C 1
ATOM 733 O O . LEU A 1 91 ? -10.066 -4.946 -7.095 1.00 89.81 91 LEU A O 1
ATOM 737 N N . ALA A 1 92 ? -10.152 -5.222 -9.321 1.00 88.75 92 ALA A N 1
ATOM 738 C CA . ALA A 1 92 ? -11.605 -5.106 -9.411 1.00 88.75 92 ALA A CA 1
ATOM 739 C C . ALA A 1 92 ? -12.319 -6.206 -8.608 1.00 88.75 92 ALA A C 1
ATOM 741 O O . ALA A 1 92 ? -13.257 -5.908 -7.866 1.00 88.75 92 ALA A O 1
ATOM 742 N N . GLU A 1 93 ? -11.849 -7.454 -8.694 1.00 87.69 93 GLU A N 1
ATOM 743 C CA . GLU A 1 93 ? -12.372 -8.574 -7.902 1.00 87.69 93 GLU A CA 1
ATOM 744 C C . GLU A 1 93 ? -12.159 -8.359 -6.400 1.00 87.69 93 GLU A C 1
ATOM 746 O O . GLU A 1 93 ? -13.098 -8.503 -5.614 1.00 87.69 93 GLU A O 1
ATOM 751 N N . LEU A 1 94 ? -10.947 -7.954 -6.002 1.00 87.75 94 LEU A N 1
ATOM 752 C CA . LEU A 1 94 ? -10.629 -7.651 -4.607 1.00 87.75 94 LEU A CA 1
ATOM 753 C C . LEU A 1 94 ? -11.534 -6.556 -4.049 1.00 87.75 94 LEU A C 1
ATOM 755 O O . LEU A 1 94 ? -12.148 -6.754 -3.004 1.00 87.75 94 LEU A O 1
ATOM 759 N N . MET A 1 95 ? -11.654 -5.427 -4.748 1.00 87.81 95 MET A N 1
ATOM 760 C CA . MET A 1 95 ? -12.492 -4.308 -4.314 1.00 87.81 95 MET A CA 1
ATOM 761 C C . MET A 1 95 ? -13.965 -4.708 -4.225 1.00 87.8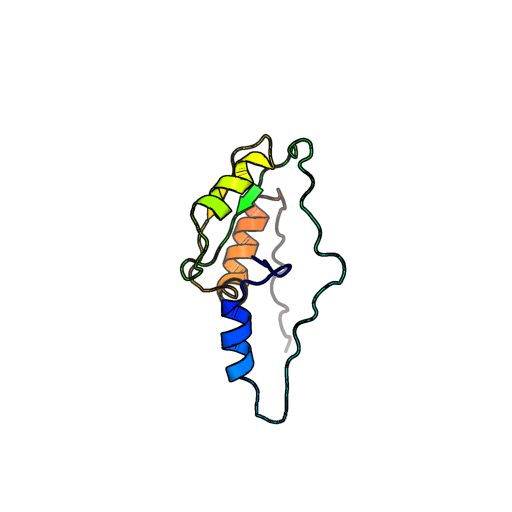1 95 MET A C 1
ATOM 763 O O . MET A 1 95 ? -14.629 -4.373 -3.247 1.00 87.81 95 MET A O 1
ATOM 767 N N . SER A 1 96 ? -14.463 -5.474 -5.196 1.00 87.19 96 SER A N 1
ATOM 768 C CA . SER A 1 96 ? -15.860 -5.924 -5.219 1.00 87.19 96 SER A CA 1
A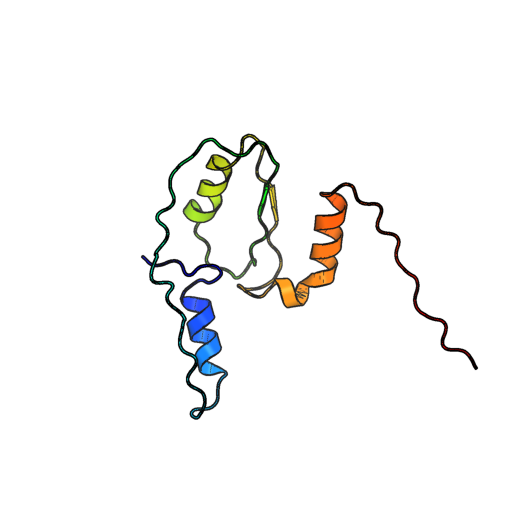TOM 769 C C . SER A 1 96 ? -16.188 -6.902 -4.092 1.00 87.19 96 SER A C 1
ATOM 771 O O . SER A 1 96 ? -17.309 -6.916 -3.596 1.00 87.19 96 SER A O 1
ATOM 773 N N . GLY A 1 97 ? -15.208 -7.689 -3.638 1.00 83.94 97 GLY A N 1
ATOM 774 C CA . GLY A 1 97 ? -15.353 -8.521 -2.444 1.00 83.94 97 GLY A CA 1
ATOM 775 C C . GLY A 1 97 ? -15.386 -7.728 -1.129 1.00 83.94 97 GLY A C 1
ATOM 776 O O . GLY A 1 97 ? -15.896 -8.238 -0.135 1.00 83.94 97 GLY A O 1
ATOM 777 N N . LYS A 1 98 ? -14.847 -6.499 -1.101 1.00 84.25 98 LYS A N 1
ATOM 778 C CA . LYS A 1 98 ? -14.785 -5.642 0.103 1.00 84.25 98 LYS A CA 1
ATOM 779 C C . LYS A 1 98 ? -15.946 -4.659 0.188 1.00 84.25 98 LYS A C 1
ATOM 781 O O . LYS A 1 98 ? -16.512 -4.451 1.256 1.00 84.25 98 LYS A O 1
ATOM 786 N N . ILE A 1 99 ? -16.299 -4.053 -0.937 1.00 82.12 99 ILE A N 1
ATOM 787 C CA . ILE A 1 99 ? -17.422 -3.134 -1.066 1.00 82.12 99 ILE A CA 1
ATOM 788 C C . ILE A 1 99 ? -18.589 -4.013 -1.477 1.00 82.12 99 ILE A C 1
ATOM 790 O O . ILE A 1 99 ? -18.604 -4.417 -2.630 1.00 82.12 99 ILE A O 1
ATOM 794 N N . GLY A 1 100 ? -19.503 -4.351 -0.562 1.00 66.00 100 GLY A N 1
ATOM 795 C CA . GLY A 1 100 ? -20.600 -5.318 -0.751 1.00 66.00 100 GLY A CA 1
ATOM 796 C C . GLY A 1 100 ? -21.507 -5.060 -1.964 1.00 66.00 100 GLY A C 1
ATOM 797 O O . GLY A 1 100 ? -22.676 -4.714 -1.821 1.00 66.00 100 GLY A O 1
ATOM 798 N N . THR A 1 101 ? -20.972 -5.252 -3.165 1.00 52.44 101 THR A N 1
ATOM 799 C CA . THR A 1 101 ? -21.543 -4.848 -4.441 1.00 52.44 101 THR A CA 1
ATOM 800 C C . THR A 1 101 ? -21.700 -6.101 -5.270 1.00 52.44 101 THR A C 1
ATOM 802 O O . THR A 1 101 ? -20.739 -6.774 -5.641 1.00 52.44 101 THR A O 1
ATOM 805 N N . ARG A 1 102 ? -22.953 -6.414 -5.577 1.00 46.88 102 ARG A N 1
ATOM 806 C CA . ARG A 1 102 ? -23.314 -7.409 -6.575 1.00 46.88 102 ARG A CA 1
ATO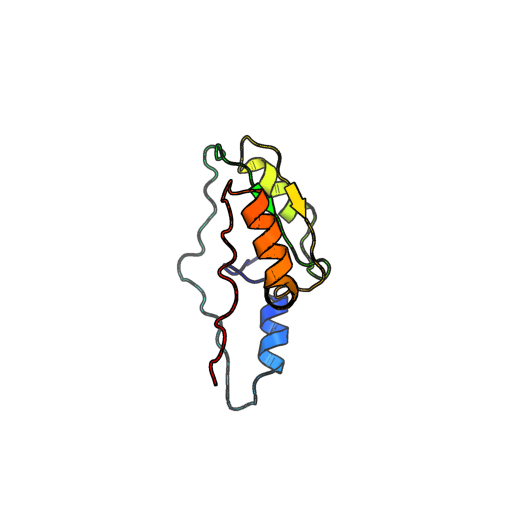M 807 C C . ARG A 1 102 ? -22.862 -6.881 -7.938 1.00 46.88 102 ARG A C 1
ATOM 809 O O . ARG A 1 102 ? -23.584 -6.109 -8.559 1.00 46.88 102 ARG A O 1
ATOM 816 N N . LEU A 1 103 ? -21.669 -7.268 -8.389 1.00 47.72 103 LEU A N 1
ATOM 817 C CA . LEU A 1 103 ? -21.234 -7.022 -9.761 1.00 47.72 103 LEU A CA 1
ATOM 818 C C . LEU A 1 103 ? -22.194 -7.753 -10.709 1.00 47.72 103 LEU A C 1
ATOM 820 O O . LEU A 1 103 ? -22.133 -8.972 -10.859 1.00 47.72 103 LEU A O 1
ATOM 824 N N . SER A 1 104 ? -23.102 -7.024 -11.355 1.00 43.19 104 SER A N 1
ATOM 825 C CA . SER A 1 104 ? -23.737 -7.516 -12.572 1.00 43.19 104 SER A CA 1
ATOM 826 C C . SER A 1 104 ? -22.715 -7.390 -13.694 1.00 43.19 104 SER A C 1
ATOM 828 O O . SER A 1 104 ? -22.486 -6.296 -14.209 1.00 43.19 104 SER A O 1
ATOM 830 N N . VAL A 1 105 ? -22.081 -8.506 -14.050 1.00 49.25 105 VAL A N 1
ATOM 831 C CA . VAL A 1 105 ? -21.336 -8.629 -15.304 1.00 49.25 105 VAL A CA 1
ATOM 832 C C . VAL A 1 105 ? -22.317 -8.328 -16.436 1.00 49.25 105 VAL A C 1
ATOM 834 O O . VAL A 1 105 ? -23.249 -9.095 -16.678 1.00 49.25 105 VAL A O 1
ATOM 837 N N . VAL A 1 106 ? -22.149 -7.186 -17.103 1.00 47.81 106 VAL A N 1
ATOM 838 C CA . VAL A 1 106 ? -22.814 -6.934 -18.381 1.00 47.81 106 VAL A CA 1
ATOM 839 C C . VAL A 1 106 ? -22.111 -7.839 -19.384 1.00 47.81 106 VAL A C 1
ATOM 841 O O . VAL A 1 106 ? -20.959 -7.603 -19.739 1.00 47.81 106 VAL A O 1
ATOM 844 N N . HIS A 1 107 ? -22.777 -8.936 -19.743 1.00 44.31 107 HIS A N 1
ATOM 845 C CA . HIS A 1 107 ? -22.321 -9.822 -20.803 1.00 44.31 107 HIS A CA 1
ATOM 846 C C . HIS A 1 107 ? -22.189 -9.038 -22.112 1.00 44.31 107 HIS A C 1
ATOM 848 O O . HIS A 1 107 ? -22.998 -8.159 -22.416 1.00 44.31 107 HIS A O 1
ATOM 854 N N . ASP A 1 108 ? -21.140 -9.398 -22.841 1.00 50.78 108 ASP A N 1
ATOM 855 C CA . ASP A 1 108 ? -20.710 -8.856 -24.119 1.00 50.78 108 ASP A CA 1
ATOM 856 C C . ASP A 1 108 ? -21.853 -8.711 -25.139 1.00 50.78 108 ASP A C 1
ATOM 858 O O . ASP A 1 108 ? -22.797 -9.506 -25.179 1.00 50.78 108 ASP A O 1
ATOM 862 N N . HIS A 1 109 ? -21.750 -7.684 -25.977 1.00 42.44 109 HIS A N 1
ATOM 863 C CA . HIS A 1 109 ? -22.693 -7.409 -27.055 1.00 42.44 109 HIS A CA 1
ATOM 864 C C . HIS A 1 109 ? -22.617 -8.539 -28.099 1.00 42.44 109 HIS A C 1
ATOM 866 O O . HIS A 1 109 ? -21.539 -8.763 -28.652 1.00 42.44 109 HIS A O 1
ATOM 872 N N . PRO A 1 110 ? -23.715 -9.247 -28.434 1.00 44.84 110 PRO A N 1
ATOM 873 C CA . PRO A 1 110 ? -23.707 -10.103 -29.606 1.00 44.84 110 PRO A CA 1
ATOM 874 C C . PRO A 1 110 ? -23.694 -9.183 -30.828 1.00 44.84 110 PRO A C 1
ATOM 876 O O . PRO A 1 110 ? -24.703 -8.569 -31.175 1.00 44.84 110 PRO A O 1
ATOM 879 N N . GLY A 1 111 ? -22.531 -9.058 -31.465 1.00 43.12 111 GLY A N 1
ATOM 880 C CA . GLY A 1 111 ? -22.451 -8.546 -32.825 1.00 43.12 111 GLY A 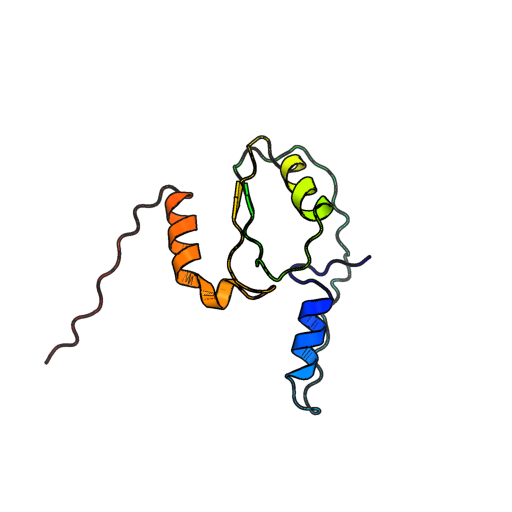CA 1
ATOM 881 C C . GLY A 1 111 ? -23.315 -9.429 -33.723 1.00 43.12 111 GLY A C 1
ATOM 882 O O . GLY A 1 111 ? -23.001 -10.597 -33.941 1.00 43.12 111 GLY A O 1
ATOM 883 N N . ASN A 1 112 ? -24.439 -8.876 -34.170 1.00 45.06 112 ASN A N 1
ATOM 884 C CA . ASN A 1 112 ? -25.324 -9.461 -35.168 1.00 45.06 112 ASN A CA 1
ATOM 885 C C . ASN A 1 112 ? -24.606 -9.624 -36.516 1.00 45.06 112 ASN A C 1
ATOM 887 O O . ASN A 1 112 ? -23.944 -8.683 -36.945 1.00 45.06 112 ASN A O 1
ATOM 891 N N . GLY A 1 113 ? -24.898 -10.746 -37.188 1.00 40.59 113 GLY A N 1
ATOM 892 C CA . GLY A 1 113 ? -25.227 -10.803 -38.624 1.00 40.59 113 GLY A CA 1
ATOM 893 C C . GLY A 1 113 ? -24.095 -10.642 -39.623 1.00 40.59 113 GLY A C 1
ATOM 894 O O . GLY A 1 113 ? -23.727 -9.483 -39.898 1.00 40.59 113 GLY A O 1
#

Solvent-accessible surface area (backbone atoms only — not comparable to full-atom values): 7543 Å² total; per-residue (Å²): 133,87,72,51,96,92,44,58,76,65,63,55,57,63,51,58,74,74,46,58,94,90,53,83,89,74,83,85,77,65,90,71,74,78,73,87,72,91,68,84,50,38,93,52,77,46,76,47,70,50,27,66,65,44,95,70,53,68,67,69,60,64,51,54,54,68,52,25,78,38,78,63,44,79,48,72,41,82,31,37,93,64,22,62,76,84,36,50,67,64,49,52,54,54,49,39,73,69,49,92,50,85,79,75,78,79,73,79,81,81,82,75,134

Sequence (113 aa):
MSAFAGGNKYSFRERVSKFSGNIVPQPIELPETGVHAKTEPFDIPLLLMPGDREFISDEQVLAWPEETTHPVELRKLPGNHFFIRDHLWALAELMSGKIGTRLSVVHDHPGNG

InterPro domains:
  IPR029058 Alpha/Beta hydrolase fold [G3DSA:3.40.50.1820] (4-101)
  IPR029058 Alpha/Beta hydrolase fold [SSF53474] (40-97)

Foldseek 3Di:
DDDDPLDDPVVVVVVQVVDDPVDGDDDDDDPPPDDDDDDQADADEAEAEAEPPEPDDPVNVVVVVSRHPDDHHYDYDHDHSVSCVVCVPVVVVVVCVVPVDDDPPPDDDPPDD

Organism: NCBI:txid158755